Protein AF-A0A4V1QZW7-F1 (afdb_monomer_lite)

Foldseek 3Di:
DDDDAAEDEDDPPDDLVRQLVVLCVCVVVVGWYWYADQNDIDTSVDDDQQVSCCRRPVGGPVVVVVVVVVVVVVVVVVLVVLLVCLVVVLVVLLVLLVVQFDPVCSVVSSVCSSVCCNDPVNVPLSVLLSVLSNCVVVVHDLVVSLVSLVVVVDDPVSSVVSLVSNLRGHPCSVVSSVVND

Structure (mmCIF, N/CA/C/O backbone):
data_AF-A0A4V1QZW7-F1
#
_entry.id   AF-A0A4V1QZW7-F1
#
loop_
_atom_site.group_PDB
_atom_site.id
_atom_site.type_symbol
_atom_site.label_atom_id
_atom_site.label_alt_id
_atom_site.label_comp_id
_atom_site.label_asym_id
_atom_site.label_entity_id
_atom_site.label_seq_id
_atom_site.pdbx_PDB_ins_code
_atom_site.Cartn_x
_atom_site.Cartn_y
_atom_site.Cartn_z
_atom_site.occupancy
_atom_site.B_iso_or_equiv
_atom_site.auth_seq_id
_atom_site.auth_comp_id
_atom_site.auth_asym_id
_atom_site.auth_atom_id
_atom_site.pdbx_PDB_model_num
ATOM 1 N N . MET A 1 1 ? -29.721 -18.137 38.917 1.00 57.56 1 MET A N 1
ATOM 2 C CA . MET A 1 1 ? -30.344 -17.753 37.631 1.00 57.56 1 MET A CA 1
ATOM 3 C C . MET A 1 1 ? -29.232 -17.560 36.619 1.00 57.56 1 MET A C 1
ATOM 5 O O . MET A 1 1 ? -28.240 -16.932 36.970 1.00 57.56 1 MET A O 1
ATOM 9 N N . VAL A 1 2 ? -29.360 -18.130 35.422 1.00 76.00 2 VAL A N 1
ATOM 10 C CA . VAL A 1 2 ? -28.427 -17.874 34.314 1.00 76.00 2 VAL A CA 1
ATOM 11 C C . VAL A 1 2 ? -28.804 -16.518 33.721 1.00 76.00 2 VAL A C 1
ATOM 13 O O . VAL A 1 2 ? -29.977 -16.296 33.436 1.00 76.00 2 VAL A O 1
ATOM 16 N N . LYS A 1 3 ? -27.847 -15.591 33.611 1.00 81.44 3 LYS A N 1
ATOM 17 C CA . LYS A 1 3 ? -28.081 -14.317 32.921 1.00 81.44 3 LYS A CA 1
ATOM 18 C C . LYS A 1 3 ? -28.178 -14.600 31.425 1.00 81.44 3 LYS A C 1
ATOM 20 O O . LYS A 1 3 ? -27.246 -15.163 30.856 1.00 81.44 3 LYS A O 1
ATOM 25 N N . GLU A 1 4 ? -29.290 -14.225 30.813 1.00 90.56 4 GLU A N 1
ATOM 26 C CA . GLU A 1 4 ? -29.484 -14.327 29.371 1.00 90.56 4 GLU A CA 1
ATOM 27 C C . GLU A 1 4 ? -29.015 -13.027 28.718 1.00 90.56 4 GLU A C 1
ATOM 29 O O . GLU A 1 4 ? -29.443 -11.944 29.118 1.00 90.56 4 GLU A O 1
ATOM 34 N N . TYR A 1 5 ? -28.101 -13.132 27.752 1.00 95.44 5 TYR A N 1
ATOM 35 C CA . TYR A 1 5 ? -27.595 -11.981 27.016 1.00 95.44 5 TYR A CA 1
ATOM 36 C C . TYR A 1 5 ? -28.028 -12.050 25.555 1.00 95.44 5 TYR A C 1
ATOM 38 O O . TYR A 1 5 ? -27.861 -13.077 24.898 1.00 95.44 5 TYR A O 1
ATOM 46 N N . LYS A 1 6 ? -28.506 -10.922 25.032 1.00 96.38 6 LYS A N 1
ATOM 47 C CA . LYS A 1 6 ? -28.743 -10.732 23.605 1.00 96.38 6 LYS A CA 1
ATOM 48 C C . LYS A 1 6 ? -27.410 -10.542 22.880 1.00 96.38 6 LYS A C 1
ATOM 50 O O . LYS A 1 6 ? -26.697 -9.575 23.140 1.00 96.38 6 LYS A O 1
ATOM 55 N N . GLU A 1 7 ? -27.097 -11.429 21.948 1.00 97.38 7 GLU A N 1
ATOM 56 C CA . GLU A 1 7 ? -25.982 -11.223 21.026 1.00 97.38 7 GLU A CA 1
ATOM 57 C C . GLU A 1 7 ? -26.323 -10.115 20.020 1.00 97.38 7 GLU A C 1
ATOM 59 O O . GLU A 1 7 ? -27.429 -10.077 19.466 1.00 97.38 7 GLU A O 1
ATOM 64 N N . ILE A 1 8 ? -25.388 -9.191 19.811 1.00 96.56 8 ILE A N 1
ATOM 65 C CA . ILE A 1 8 ? -25.506 -8.098 18.846 1.00 96.56 8 ILE A CA 1
ATOM 66 C C . ILE A 1 8 ? -24.317 -8.110 17.892 1.00 96.56 8 ILE A C 1
ATOM 68 O O . ILE A 1 8 ? -23.200 -8.459 18.269 1.00 96.56 8 ILE A O 1
ATOM 72 N N . ASN A 1 9 ? -24.570 -7.687 16.658 1.00 96.19 9 ASN A N 1
ATOM 73 C CA . ASN A 1 9 ? -23.540 -7.521 15.644 1.00 96.19 9 ASN A CA 1
ATOM 74 C C . ASN A 1 9 ? -23.251 -6.037 15.468 1.00 96.19 9 ASN A C 1
ATOM 76 O O .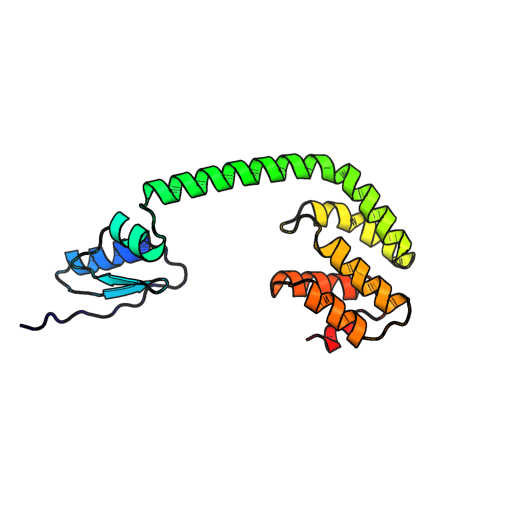 ASN A 1 9 ? -24.161 -5.270 15.151 1.00 96.19 9 ASN A O 1
ATOM 80 N N . PHE A 1 10 ? -21.988 -5.651 15.630 1.00 95.81 10 PHE A N 1
ATOM 81 C CA . PHE A 1 10 ? -21.552 -4.291 15.340 1.00 95.81 10 PHE A CA 1
ATOM 82 C C . PHE A 1 10 ? -21.513 -4.048 13.830 1.00 95.81 10 PHE A C 1
ATOM 84 O O . PHE A 1 10 ? -21.202 -4.942 13.038 1.00 95.81 10 PHE A O 1
ATOM 91 N N . VAL A 1 11 ? -21.833 -2.822 13.422 1.00 92.94 11 VAL A N 1
ATOM 92 C CA . VAL A 1 11 ? -21.842 -2.435 12.009 1.00 92.94 11 VAL A CA 1
ATOM 93 C C . VAL A 1 11 ? -20.413 -2.421 11.457 1.00 92.94 11 VAL A C 1
ATOM 95 O O . VAL A 1 11 ? -19.458 -2.032 12.130 1.00 92.94 11 VAL A O 1
ATOM 98 N N . ALA A 1 12 ? -20.251 -2.832 10.199 1.00 90.06 12 ALA A N 1
ATOM 99 C CA . ALA A 1 12 ? -18.964 -2.742 9.521 1.00 90.06 12 ALA A CA 1
ATOM 100 C C . ALA A 1 12 ? -18.473 -1.282 9.490 1.00 90.06 12 ALA A C 1
ATOM 102 O O . ALA A 1 12 ? -19.183 -0.389 9.031 1.00 90.06 12 ALA A O 1
ATOM 103 N N . GLY A 1 13 ? -17.249 -1.052 9.971 1.00 90.69 13 GLY A N 1
ATOM 104 C CA . GLY A 1 13 ? -16.667 0.288 10.095 1.00 90.69 13 GLY A CA 1
ATOM 105 C C . GLY A 1 13 ? -16.921 0.986 11.437 1.00 90.69 13 GLY A C 1
ATOM 106 O O . GLY A 1 13 ? -16.453 2.108 11.610 1.00 90.69 13 GLY A O 1
ATOM 107 N N . SER A 1 14 ? -17.614 0.346 12.388 1.00 95.50 14 SER A N 1
ATOM 108 C CA . SER A 1 14 ? -17.721 0.844 13.764 1.00 95.50 14 SER A CA 1
ATOM 109 C C . SER A 1 14 ? -16.352 0.967 14.436 1.00 95.50 14 SER A C 1
ATOM 111 O O . SER A 1 14 ? -15.451 0.160 14.207 1.00 95.50 14 SER A O 1
ATOM 113 N N . THR A 1 15 ? -16.215 1.967 15.303 1.00 96.81 15 THR A N 1
ATOM 114 C CA . THR A 1 15 ? -15.066 2.118 16.207 1.00 96.81 15 THR A CA 1
ATOM 115 C C . THR A 1 15 ? -15.292 1.374 17.528 1.00 96.81 15 THR A C 1
ATOM 117 O O . THR A 1 15 ? -16.409 0.944 17.827 1.00 96.81 15 THR A O 1
ATOM 120 N N . ILE A 1 16 ? -14.246 1.252 18.357 1.00 97.25 16 ILE A N 1
ATOM 121 C CA . ILE A 1 16 ? -14.381 0.710 19.721 1.00 97.25 16 ILE A CA 1
ATOM 122 C C . ILE A 1 16 ? -15.376 1.564 20.521 1.00 97.25 16 ILE A C 1
ATOM 124 O O . ILE A 1 16 ? -16.225 1.036 21.234 1.00 97.25 16 ILE A O 1
ATOM 128 N N . GLU A 1 17 ? -15.324 2.886 20.364 1.00 97.31 17 GLU A N 1
ATOM 129 C CA . GLU A 1 17 ? -16.252 3.839 20.964 1.00 97.31 17 GLU A CA 1
ATOM 130 C C . GLU A 1 17 ? -17.692 3.567 20.550 1.00 97.31 17 GLU A C 1
ATOM 132 O O . GLU A 1 17 ? -18.581 3.614 21.398 1.00 97.31 17 GLU A O 1
ATOM 137 N N . ASP A 1 18 ? -17.933 3.284 19.269 1.00 97.62 18 ASP A N 1
ATOM 138 C CA . ASP A 1 18 ? -19.272 2.972 18.773 1.00 97.62 18 ASP A CA 1
ATOM 139 C C . ASP A 1 18 ? -19.791 1.666 19.370 1.00 97.62 18 ASP A C 1
ATOM 141 O O . ASP A 1 18 ? -20.921 1.640 19.855 1.00 97.62 18 ASP A O 1
ATOM 145 N N . ALA A 1 19 ? -18.950 0.629 19.434 1.00 97.31 19 ALA A N 1
ATOM 146 C CA . ALA A 1 19 ? -19.297 -0.646 20.058 1.00 97.31 19 ALA A CA 1
ATOM 147 C C . ALA A 1 19 ? -19.633 -0.486 21.553 1.00 97.31 19 ALA A C 1
ATOM 149 O O . ALA A 1 19 ? -20.658 -0.980 22.032 1.00 97.31 19 ALA A O 1
ATOM 150 N N . VAL A 1 20 ? -18.811 0.267 22.294 1.00 97.75 20 VAL A N 1
ATOM 151 C CA . VAL A 1 20 ? -19.056 0.588 23.710 1.00 97.75 20 VAL A CA 1
ATOM 152 C C . VAL A 1 20 ? -20.354 1.383 23.865 1.00 97.75 20 VAL A C 1
ATOM 154 O O . VAL A 1 20 ? -21.172 1.066 24.728 1.00 97.75 20 VAL A O 1
ATOM 157 N N . ARG A 1 21 ? -20.572 2.400 23.026 1.00 97.94 21 ARG A N 1
ATOM 158 C CA . ARG A 1 21 ? -21.774 3.247 23.049 1.00 97.94 21 ARG A CA 1
ATOM 159 C C . ARG A 1 21 ? -23.037 2.429 22.802 1.00 97.94 21 ARG A C 1
ATOM 161 O O . ARG A 1 21 ? -24.008 2.598 23.535 1.00 97.94 21 ARG A O 1
ATOM 168 N N . GLU A 1 22 ? -23.019 1.536 21.818 1.00 97.50 22 GLU A N 1
ATOM 169 C CA . GLU A 1 22 ? -24.150 0.666 21.493 1.00 97.50 22 GLU A CA 1
ATOM 170 C C . GLU A 1 22 ? -24.478 -0.284 22.653 1.00 97.50 22 GLU A C 1
ATOM 172 O O . GLU A 1 22 ? -25.629 -0.374 23.085 1.00 97.50 22 GLU A O 1
ATOM 177 N N . LEU A 1 23 ? -23.466 -0.922 23.245 1.00 97.75 23 LEU A N 1
ATOM 178 C CA . LEU A 1 23 ? -23.656 -1.767 24.425 1.00 97.75 23 LEU A CA 1
ATOM 179 C C . LEU A 1 23 ? -24.216 -0.981 25.620 1.00 97.75 23 LEU A C 1
ATOM 181 O O . LEU A 1 23 ? -25.112 -1.466 26.315 1.00 97.75 23 LEU A O 1
ATOM 185 N N . LEU A 1 24 ? -23.752 0.252 25.843 1.00 97.62 24 LEU A N 1
ATOM 186 C CA . LEU A 1 24 ? -24.301 1.127 26.882 1.00 97.62 24 LEU A CA 1
ATOM 187 C C . LEU A 1 24 ? -25.758 1.525 26.602 1.00 97.62 24 LEU A C 1
ATOM 189 O O . LEU A 1 24 ? -26.538 1.655 27.546 1.00 97.62 24 LEU A O 1
ATOM 193 N N . MET A 1 25 ? -26.169 1.662 25.336 1.00 97.19 25 MET A N 1
ATOM 194 C CA . MET A 1 25 ? -27.580 1.879 24.990 1.00 97.19 25 MET A CA 1
ATOM 195 C C . MET A 1 25 ? -28.454 0.691 25.405 1.00 97.19 25 MET A C 1
ATOM 197 O O . MET A 1 25 ? -29.496 0.906 26.025 1.00 97.19 25 MET A O 1
ATOM 201 N N . TYR A 1 26 ? -28.017 -0.546 25.150 1.00 96.88 26 TYR A N 1
ATOM 202 C CA . TYR A 1 26 ? -28.727 -1.744 25.620 1.00 96.88 26 TYR A CA 1
ATOM 203 C C . TYR A 1 26 ? -28.809 -1.801 27.147 1.00 96.88 26 TYR A C 1
ATOM 205 O O . TYR A 1 26 ? -29.888 -2.033 27.698 1.00 96.88 26 TYR A O 1
ATOM 213 N N . LYS A 1 27 ? -27.701 -1.497 27.839 1.00 95.12 27 LYS A N 1
ATOM 214 C CA . LYS A 1 27 ? -27.676 -1.411 29.307 1.00 95.12 27 LYS A CA 1
ATOM 215 C C . LYS A 1 27 ? -28.722 -0.422 29.829 1.00 95.12 27 LYS A C 1
ATOM 217 O O . LYS A 1 27 ? -29.468 -0.750 30.748 1.00 95.12 27 LYS A O 1
ATOM 222 N N . ASN A 1 28 ? -28.814 0.761 29.218 1.00 96.19 28 ASN A N 1
ATOM 223 C CA . ASN A 1 28 ? -29.769 1.805 29.602 1.00 96.19 28 ASN A CA 1
ATOM 224 C C . ASN A 1 28 ? -31.232 1.420 29.329 1.00 96.19 28 ASN A C 1
ATOM 226 O O . ASN A 1 28 ? -32.131 1.931 29.989 1.00 96.19 28 ASN A O 1
ATOM 230 N N . GLN A 1 29 ? -31.475 0.503 28.390 1.00 96.06 29 GLN A N 1
ATOM 231 C CA . GLN A 1 29 ? -32.793 -0.084 28.125 1.00 96.06 29 GLN A CA 1
ATOM 232 C C . GLN A 1 29 ? -33.123 -1.262 29.060 1.00 96.06 29 GLN A C 1
ATOM 234 O O . GLN A 1 29 ? -34.177 -1.878 28.917 1.00 96.06 29 GLN A O 1
ATOM 239 N N . GLY A 1 30 ? -32.236 -1.600 30.002 1.00 95.06 30 GLY A N 1
ATOM 240 C CA . GLY A 1 30 ? -32.395 -2.759 30.883 1.00 95.06 30 GLY A CA 1
ATOM 241 C C . GLY A 1 30 ? -32.134 -4.100 30.191 1.00 95.06 30 GLY A C 1
ATOM 242 O O . GLY A 1 30 ? -32.517 -5.141 30.719 1.00 95.06 30 GLY A O 1
ATOM 243 N N . VAL A 1 31 ? -31.490 -4.094 29.020 1.00 96.00 31 VAL A N 1
ATOM 244 C CA . VAL A 1 31 ? -31.177 -5.296 28.243 1.00 96.00 31 VAL A CA 1
ATOM 245 C C . VAL A 1 31 ? -29.717 -5.691 28.462 1.00 96.00 31 VAL A C 1
ATOM 247 O O . VAL A 1 31 ? -28.785 -4.920 28.212 1.00 96.00 31 VAL A O 1
ATOM 250 N N . LEU A 1 32 ? -29.505 -6.932 28.901 1.00 97.00 32 LEU A N 1
ATOM 251 C CA . LEU A 1 32 ? -28.185 -7.554 28.911 1.00 97.00 32 LEU A CA 1
ATOM 252 C C . LEU A 1 32 ? -27.833 -7.965 27.478 1.00 97.00 32 LEU A C 1
ATOM 254 O O . LEU A 1 32 ? -28.554 -8.742 26.857 1.00 97.00 32 LEU A O 1
ATOM 258 N N . ALA A 1 33 ? -26.741 -7.427 26.943 1.00 97.62 33 ALA A N 1
ATOM 259 C CA . ALA A 1 33 ? -26.286 -7.680 25.583 1.00 97.62 33 ALA A CA 1
ATOM 260 C C . ALA A 1 33 ? -24.773 -7.920 25.547 1.00 97.62 33 ALA A C 1
ATOM 262 O O . ALA A 1 33 ? -24.050 -7.462 26.435 1.00 97.62 33 ALA A O 1
ATOM 263 N N . PHE A 1 34 ? -24.293 -8.630 24.532 1.00 97.69 34 PHE A N 1
ATOM 264 C CA . PHE A 1 34 ? -22.865 -8.759 24.244 1.00 97.69 34 PHE A CA 1
ATOM 265 C C . PHE A 1 34 ? -22.619 -8.728 22.738 1.00 97.69 34 PHE A C 1
ATOM 267 O O . PHE A 1 34 ? -23.503 -9.082 21.961 1.00 97.69 34 PHE A O 1
ATOM 274 N N . GLY A 1 35 ? -21.413 -8.340 22.336 1.00 96.75 35 GLY A N 1
ATOM 275 C CA . GLY A 1 35 ? -20.966 -8.407 20.947 1.00 96.75 35 GLY A CA 1
ATOM 276 C C . GLY A 1 35 ? -19.469 -8.681 20.868 1.00 96.75 35 GLY A C 1
ATOM 277 O O . GLY A 1 35 ? -18.724 -8.376 21.804 1.00 96.75 35 GLY A O 1
ATOM 278 N N . GLU A 1 36 ? -19.028 -9.268 19.760 1.00 96.81 36 GLU A N 1
ATOM 279 C CA . GLU A 1 36 ? -17.610 -9.500 19.483 1.00 96.81 36 GLU A CA 1
ATOM 280 C C . GLU A 1 36 ? -17.048 -8.384 18.597 1.00 96.81 36 GLU A C 1
ATOM 282 O O . GLU A 1 36 ? -17.616 -8.058 17.555 1.00 96.81 36 GLU A O 1
ATOM 287 N N . PHE A 1 37 ? -15.935 -7.784 19.012 1.00 96.38 37 PHE A N 1
ATOM 288 C CA . PHE A 1 37 ? -15.275 -6.700 18.294 1.00 96.38 37 PHE A CA 1
ATOM 289 C C . PHE A 1 37 ? -13.768 -6.950 18.249 1.00 96.38 37 PHE A C 1
ATOM 291 O O . PHE A 1 37 ? -13.114 -7.011 19.289 1.00 96.38 37 PHE A O 1
ATOM 298 N N . ASN A 1 38 ? -13.208 -7.095 17.043 1.00 93.19 38 ASN A N 1
ATOM 299 C CA . ASN A 1 38 ? -11.782 -7.373 16.816 1.00 93.19 38 ASN A CA 1
ATOM 300 C C . ASN A 1 38 ? -11.227 -8.530 17.679 1.00 93.19 38 ASN A C 1
ATOM 302 O O . ASN A 1 38 ? -10.100 -8.462 18.163 1.00 93.19 38 ASN A O 1
ATOM 306 N N . GLY A 1 39 ? -12.023 -9.587 17.876 1.00 92.38 39 GLY A N 1
ATOM 307 C CA . GLY A 1 39 ? -11.650 -10.776 18.653 1.00 92.38 39 GLY A CA 1
ATOM 308 C C . GLY A 1 39 ? -11.850 -10.665 20.171 1.00 92.38 39 GLY A C 1
ATOM 309 O O . GLY A 1 39 ? -11.607 -11.641 20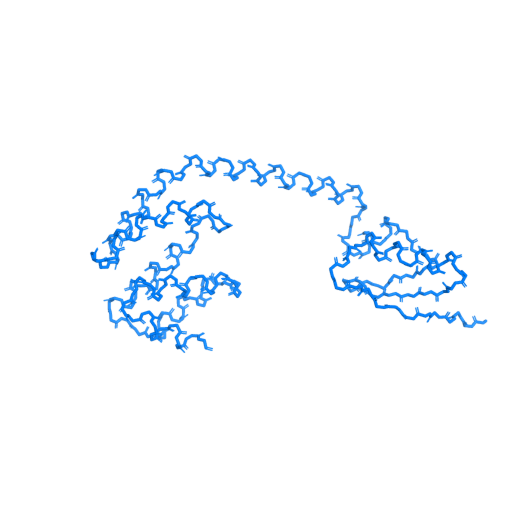.877 1.00 92.38 39 GLY A O 1
ATOM 310 N N . ALA A 1 40 ? -12.311 -9.519 20.684 1.00 96.19 40 ALA A N 1
ATOM 311 C CA . ALA A 1 40 ? -12.697 -9.350 22.085 1.00 96.19 40 ALA A CA 1
ATOM 312 C C . ALA A 1 40 ? -14.219 -9.426 22.249 1.00 96.19 40 ALA A C 1
ATOM 314 O O . ALA A 1 40 ? -14.966 -8.893 21.425 1.00 96.19 40 ALA A O 1
ATOM 315 N N . LYS A 1 41 ? -14.692 -10.041 23.338 1.00 96.94 41 LYS A N 1
ATOM 316 C CA . LYS A 1 41 ? -16.126 -10.148 23.638 1.00 96.94 41 LYS A CA 1
ATOM 317 C C . LYS A 1 41 ? -16.517 -9.125 24.698 1.00 96.94 41 LYS A C 1
ATOM 319 O O . LYS A 1 41 ? -16.187 -9.273 25.869 1.00 96.94 41 LYS A O 1
ATOM 324 N N . LEU A 1 42 ? -17.275 -8.114 24.287 1.00 97.56 42 LEU A N 1
ATOM 325 C CA . LEU A 1 42 ? -17.682 -6.999 25.137 1.00 97.56 42 LEU A CA 1
ATOM 326 C C . LEU A 1 42 ? -19.120 -7.191 25.636 1.00 97.56 42 LEU A C 1
ATOM 328 O O . LEU A 1 42 ? -20.002 -7.568 24.866 1.00 97.56 42 LEU A O 1
ATOM 332 N N . PHE A 1 43 ? -19.377 -6.885 26.910 1.00 97.62 43 PHE A N 1
ATOM 333 C CA . PHE A 1 43 ? -20.680 -7.084 27.560 1.00 97.62 43 PHE A CA 1
ATOM 334 C C . PHE A 1 43 ? -21.276 -5.763 28.050 1.00 97.62 43 PHE A C 1
ATOM 336 O O . PHE A 1 43 ? -20.605 -5.002 28.743 1.00 97.62 43 PHE A O 1
ATOM 343 N N . SER A 1 44 ? -22.562 -5.516 27.787 1.00 97.19 44 SER A N 1
ATOM 344 C CA . SER A 1 44 ? -23.250 -4.277 28.186 1.00 97.19 44 SER A CA 1
ATOM 345 C C . SER A 1 44 ? -23.210 -4.019 29.690 1.00 97.19 44 SER A C 1
ATOM 347 O O . SER A 1 44 ? -23.147 -2.872 30.122 1.00 97.19 44 SER A O 1
ATOM 349 N N . GLU A 1 45 ? -23.194 -5.073 30.506 1.00 95.50 45 GLU A N 1
ATOM 350 C CA . GLU A 1 45 ? -23.141 -4.965 31.963 1.00 95.50 45 GLU A CA 1
ATOM 351 C C . GLU A 1 45 ? -21.835 -4.325 32.459 1.00 95.50 45 GLU A C 1
ATOM 353 O O . GLU A 1 45 ? -21.875 -3.417 33.298 1.00 95.50 45 GLU A O 1
ATOM 358 N N . THR A 1 46 ? -20.694 -4.772 31.932 1.00 95.69 46 THR A N 1
ATOM 359 C CA . THR A 1 46 ? -19.355 -4.477 32.466 1.00 95.69 46 THR A CA 1
ATOM 360 C C . THR A 1 46 ? -18.533 -3.540 31.591 1.00 95.69 46 THR A C 1
ATOM 362 O O . THR A 1 46 ? -17.492 -3.059 32.040 1.00 95.69 46 THR A O 1
ATOM 365 N N . VAL A 1 47 ? -18.976 -3.268 30.360 1.00 96.69 47 VAL A N 1
ATOM 366 C CA . VAL A 1 47 ? -18.194 -2.484 29.407 1.00 96.69 47 VAL A CA 1
ATOM 367 C C . VAL A 1 47 ? -17.907 -1.083 29.945 1.00 96.69 47 VAL A C 1
ATOM 369 O O . VAL A 1 47 ? -18.777 -0.364 30.442 1.00 96.69 47 VAL A O 1
ATOM 372 N N . THR A 1 48 ? -16.648 -0.692 29.810 1.00 97.06 48 THR A N 1
ATOM 373 C CA . THR A 1 48 ? -16.171 0.678 29.973 1.00 97.06 48 THR A CA 1
ATOM 374 C C . THR A 1 48 ? -15.297 1.003 28.774 1.00 97.06 48 THR A C 1
ATOM 376 O O . THR A 1 48 ? -14.758 0.092 28.141 1.00 97.06 48 THR A O 1
ATOM 379 N N . LEU A 1 49 ? -15.142 2.289 28.461 1.00 97.25 49 LEU A N 1
ATOM 380 C CA . LEU A 1 49 ? -14.334 2.695 27.317 1.00 97.25 49 LEU A CA 1
ATOM 381 C C . LEU A 1 49 ? -12.878 2.229 27.466 1.00 97.25 49 LEU A C 1
ATOM 383 O O . LEU A 1 49 ? -12.366 1.536 26.594 1.00 97.25 49 LEU A O 1
ATOM 387 N N . ASP A 1 50 ? -12.246 2.523 28.603 1.00 96.75 50 ASP A N 1
ATOM 388 C CA . ASP A 1 50 ? -10.869 2.088 28.864 1.00 96.75 50 ASP A CA 1
ATOM 389 C C . ASP A 1 50 ? -10.731 0.570 28.982 1.00 96.75 50 ASP A C 1
ATOM 391 O O . ASP A 1 50 ? -9.712 0.023 28.568 1.00 96.75 50 ASP A O 1
ATOM 395 N N . GLY A 1 51 ? -11.735 -0.123 29.528 1.00 96.81 51 GLY A N 1
ATOM 396 C CA . GLY A 1 51 ? -11.744 -1.584 29.583 1.00 96.81 51 GLY A CA 1
ATOM 397 C C . GLY A 1 51 ? -11.714 -2.202 28.187 1.00 96.81 51 GLY A C 1
ATOM 398 O O . GLY A 1 51 ? -10.849 -3.027 27.909 1.00 96.81 51 GLY A O 1
ATOM 399 N N . ALA A 1 52 ? -12.589 -1.737 27.290 1.00 97.44 52 ALA A N 1
ATOM 400 C CA . ALA A 1 52 ? -12.639 -2.214 25.909 1.00 97.44 52 ALA A CA 1
ATOM 401 C C . ALA A 1 52 ? -11.338 -1.910 25.150 1.00 97.44 52 ALA A C 1
ATOM 403 O O . ALA A 1 52 ? -10.791 -2.778 24.474 1.00 97.44 52 ALA A O 1
ATOM 404 N N . TYR A 1 53 ? -10.800 -0.698 25.308 1.00 97.88 53 TYR A N 1
ATOM 405 C CA . TYR A 1 53 ? -9.520 -0.313 24.712 1.00 97.88 53 TYR A CA 1
ATOM 406 C C . TYR A 1 53 ? -8.359 -1.194 25.202 1.00 97.88 53 TYR A C 1
ATOM 408 O O . TYR A 1 53 ? -7.550 -1.657 24.392 1.00 97.88 53 TY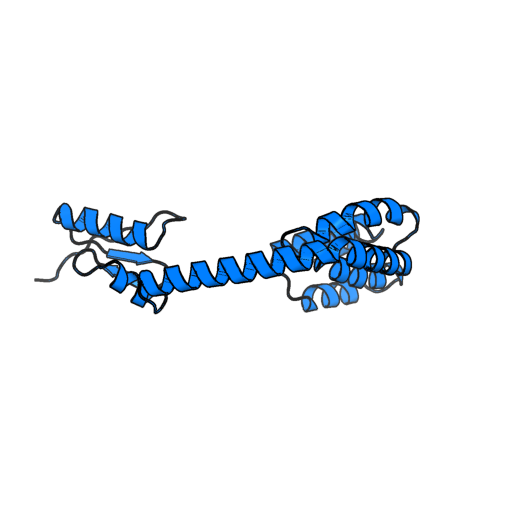R A O 1
ATOM 416 N N . LYS A 1 54 ? -8.300 -1.502 26.504 1.00 96.81 54 LYS A N 1
ATOM 417 C CA . LYS A 1 54 ? -7.271 -2.393 27.061 1.00 96.81 54 LYS A CA 1
ATOM 418 C C . LYS A 1 54 ? -7.416 -3.823 26.564 1.00 96.81 54 LYS A C 1
ATOM 420 O O . LYS A 1 54 ? -6.407 -4.453 26.279 1.00 96.81 54 LYS A O 1
ATOM 425 N N . GLU A 1 55 ? -8.639 -4.323 26.455 1.00 96.31 55 GLU A N 1
ATOM 426 C CA . GLU A 1 55 ? -8.892 -5.692 26.006 1.00 96.31 55 GLU A CA 1
ATOM 427 C C . GLU A 1 55 ? -8.554 -5.887 24.521 1.00 96.31 55 GLU A C 1
ATOM 429 O O . GLU A 1 55 ? -7.953 -6.893 24.158 1.00 96.31 55 GLU A O 1
ATOM 434 N N . ILE A 1 56 ? -8.875 -4.903 23.673 1.00 96.62 56 ILE A N 1
ATOM 435 C CA . ILE A 1 56 ? -8.695 -5.002 22.216 1.00 96.62 56 ILE A CA 1
ATOM 436 C C . ILE A 1 56 ? -7.287 -4.577 21.775 1.00 96.62 56 ILE A C 1
ATOM 438 O O . ILE A 1 56 ? -6.695 -5.194 20.892 1.00 96.62 56 ILE A O 1
ATOM 442 N N . ILE A 1 57 ? -6.754 -3.496 22.351 1.00 94.75 57 ILE A N 1
ATOM 443 C CA . ILE A 1 57 ? -5.522 -2.833 21.883 1.00 94.75 57 ILE A CA 1
ATOM 444 C C . ILE A 1 57 ? -4.382 -2.929 22.912 1.00 94.75 57 ILE A C 1
ATOM 446 O O . ILE A 1 57 ? -3.225 -2.667 22.580 1.00 94.75 57 ILE A O 1
ATOM 450 N N . GLY A 1 58 ? -4.673 -3.290 24.166 1.00 96.00 58 GLY A N 1
ATOM 451 C CA . GLY A 1 58 ? -3.676 -3.344 25.244 1.00 96.00 58 GLY A CA 1
ATOM 452 C C . GLY A 1 58 ? -3.328 -1.984 25.860 1.00 96.00 58 GLY A C 1
ATOM 453 O O . GLY A 1 58 ? -2.359 -1.889 26.609 1.00 96.00 58 GLY A O 1
ATOM 454 N N . LYS A 1 59 ? -4.088 -0.927 25.550 1.00 96.06 59 LYS A N 1
ATOM 455 C CA . LYS A 1 59 ? -3.874 0.454 26.025 1.00 96.06 59 LYS A CA 1
ATOM 456 C C . LYS A 1 59 ? -5.182 1.055 26.526 1.00 96.06 59 LYS A C 1
ATOM 458 O O . LYS A 1 59 ? -6.238 0.638 26.081 1.00 96.06 59 LYS A O 1
ATOM 463 N N . THR A 1 60 ? -5.133 2.042 27.413 1.00 96.62 60 THR A N 1
ATOM 464 C CA . THR A 1 60 ? -6.276 2.937 27.688 1.00 96.62 60 THR A CA 1
ATOM 465 C C . THR A 1 60 ? -6.613 3.776 26.452 1.00 96.62 60 THR A C 1
ATOM 467 O O . THR A 1 60 ? -5.803 3.885 25.523 1.00 96.62 60 THR A O 1
ATOM 470 N N . LYS A 1 61 ? -7.781 4.429 26.452 1.00 95.38 61 LYS A N 1
ATOM 471 C CA . LYS A 1 61 ? -8.149 5.360 25.380 1.00 95.38 61 LYS A CA 1
ATOM 472 C C . LYS A 1 61 ? -7.129 6.495 25.252 1.00 95.38 61 LYS A C 1
ATOM 474 O O . LYS A 1 61 ? -6.640 6.765 24.159 1.00 95.38 61 LYS A O 1
ATOM 479 N N . THR A 1 62 ? -6.758 7.103 26.376 1.00 96.88 62 THR A N 1
ATOM 480 C CA . THR A 1 62 ? -5.797 8.215 26.414 1.00 96.88 62 THR A CA 1
ATOM 481 C C . THR A 1 62 ? -4.429 7.808 25.864 1.00 96.88 62 THR A C 1
ATOM 483 O O . THR A 1 62 ? -3.881 8.500 25.010 1.00 96.88 62 THR A O 1
ATOM 486 N N . GLU A 1 63 ? -3.892 6.656 26.277 1.00 97.00 63 GLU A N 1
ATOM 487 C CA . GLU A 1 63 ? -2.606 6.147 25.768 1.00 97.00 63 GLU A CA 1
ATOM 488 C C . GLU A 1 63 ? -2.660 5.827 24.268 1.00 97.00 63 GLU A C 1
ATOM 490 O O . GLU A 1 63 ? -1.685 6.039 23.537 1.00 97.00 63 GLU A O 1
ATOM 495 N N . PHE A 1 64 ? -3.791 5.297 23.791 1.00 96.31 64 PHE A N 1
ATOM 496 C CA . PHE A 1 64 ? -3.997 5.064 22.368 1.00 96.31 64 PHE A CA 1
ATOM 497 C C . PHE A 1 64 ? -3.976 6.383 21.590 1.00 96.31 64 PHE A C 1
ATOM 499 O O . PHE A 1 64 ? -3.194 6.503 20.645 1.00 96.31 64 PHE A O 1
ATOM 506 N N . ASP A 1 65 ? -4.745 7.379 22.026 1.00 96.69 65 ASP A N 1
ATOM 507 C CA . ASP A 1 65 ? -4.846 8.684 21.365 1.00 96.69 65 ASP A CA 1
ATOM 508 C C . ASP A 1 65 ? -3.515 9.431 21.331 1.00 96.69 65 ASP A C 1
ATOM 510 O O . ASP A 1 65 ? -3.123 9.962 20.290 1.00 96.69 65 ASP A O 1
ATOM 514 N N . GLU A 1 66 ? -2.769 9.421 22.436 1.00 97.50 66 GLU A N 1
ATOM 515 C CA . GLU A 1 66 ? -1.427 10.001 22.480 1.00 97.50 66 GLU A CA 1
ATOM 516 C C . GLU A 1 66 ? -0.478 9.298 21.506 1.00 97.50 66 GLU A C 1
ATOM 518 O O . GLU A 1 66 ? 0.287 9.963 20.798 1.00 97.50 66 GLU A O 1
ATOM 523 N N . SER A 1 67 ? -0.553 7.964 21.415 1.00 96.19 67 SER A N 1
ATOM 524 C CA . SER A 1 67 ? 0.269 7.203 20.473 1.00 96.19 67 SER A CA 1
ATOM 525 C C . SER A 1 67 ? -0.101 7.473 19.012 1.00 96.19 67 SER A C 1
ATOM 527 O O . SER A 1 67 ? 0.797 7.588 18.178 1.00 96.19 67 SER A O 1
ATOM 529 N N . GLN A 1 68 ? -1.392 7.642 18.706 1.00 96.12 68 GLN A N 1
ATOM 530 C CA . GLN A 1 68 ? -1.869 8.014 17.372 1.00 96.12 68 GLN A CA 1
ATOM 531 C C . GLN A 1 68 ? -1.428 9.428 16.992 1.00 96.12 68 GLN A C 1
ATOM 533 O O . GLN A 1 68 ? -0.940 9.638 15.881 1.00 96.12 68 GLN A O 1
ATOM 538 N N . ARG A 1 69 ? -1.536 10.388 17.920 1.00 97.75 69 ARG A N 1
ATOM 539 C CA . ARG A 1 69 ? -1.074 11.764 17.704 1.00 97.75 69 ARG A CA 1
ATOM 540 C C . ARG A 1 69 ? 0.419 11.796 17.391 1.00 97.75 69 ARG A C 1
ATOM 542 O O . ARG A 1 69 ? 0.801 12.356 16.370 1.00 97.75 69 ARG A O 1
ATOM 549 N N . LYS A 1 70 ? 1.241 11.146 18.221 1.00 97.19 70 LYS A N 1
ATOM 550 C CA . LYS A 1 70 ? 2.694 11.102 18.012 1.00 97.19 70 LYS A CA 1
ATOM 551 C C . LYS A 1 70 ? 3.055 10.439 16.683 1.00 97.19 70 LYS A C 1
ATOM 553 O O . LYS A 1 70 ? 3.859 10.973 15.931 1.00 97.19 70 LYS A O 1
ATOM 558 N N . TRP A 1 71 ? 2.432 9.300 16.374 1.00 97.00 71 TRP A N 1
ATOM 559 C CA . TRP A 1 71 ? 2.656 8.614 15.102 1.00 97.00 71 TRP A CA 1
ATOM 560 C C . TRP A 1 71 ? 2.313 9.505 13.902 1.00 97.00 71 TRP A C 1
ATOM 562 O O . TRP A 1 71 ? 3.079 9.556 12.941 1.00 97.00 71 TRP A O 1
ATOM 572 N N . LYS A 1 72 ? 1.197 10.240 13.975 1.00 97.25 72 LYS A N 1
ATOM 573 C CA . LYS A 1 72 ? 0.775 11.172 12.927 1.00 97.25 72 LYS A CA 1
ATOM 574 C C . LYS A 1 72 ? 1.760 12.329 12.763 1.00 97.25 72 LYS A C 1
ATOM 576 O O . LYS A 1 72 ? 2.134 12.632 11.637 1.00 97.25 72 LYS A O 1
ATOM 581 N N . GLU A 1 73 ? 2.198 12.945 13.858 1.00 97.44 73 GLU A N 1
ATOM 582 C CA . GLU A 1 73 ? 3.192 14.027 13.836 1.00 97.44 73 GLU A CA 1
ATOM 583 C C . GLU A 1 73 ? 4.524 13.555 13.229 1.00 97.44 73 GLU A C 1
ATOM 585 O O . GLU A 1 73 ? 5.051 14.198 12.319 1.00 97.44 73 GLU A O 1
ATOM 590 N N . ASP A 1 74 ? 5.021 12.391 13.661 1.00 97.38 74 ASP A N 1
ATOM 591 C CA . ASP A 1 74 ? 6.247 11.783 13.133 1.00 97.38 74 ASP A CA 1
ATOM 592 C C . ASP A 1 74 ? 6.114 11.454 11.635 1.00 97.38 74 ASP A C 1
ATOM 594 O O . ASP A 1 74 ? 7.046 11.678 10.856 1.00 97.38 74 ASP A O 1
ATOM 598 N N . TYR A 1 75 ? 4.962 10.920 11.214 1.00 95.56 75 TYR A N 1
ATOM 599 C CA . TYR A 1 75 ? 4.677 10.615 9.812 1.00 95.56 75 TYR A CA 1
ATOM 600 C C . TYR A 1 75 ? 4.618 11.886 8.960 1.00 95.56 75 TYR A C 1
ATOM 602 O O . TYR A 1 75 ? 5.272 11.957 7.923 1.00 95.56 75 TYR A O 1
ATOM 610 N N . GLU A 1 76 ? 3.879 12.907 9.400 1.00 96.00 76 GLU A N 1
ATOM 611 C CA . GLU A 1 76 ? 3.758 14.180 8.685 1.00 96.00 76 GLU A CA 1
ATOM 612 C C . GLU A 1 76 ? 5.105 14.890 8.544 1.00 96.00 76 GLU A C 1
ATOM 614 O O . GLU A 1 76 ? 5.368 15.505 7.510 1.00 96.00 76 GLU A O 1
ATOM 619 N N . GLN A 1 77 ? 5.966 14.807 9.561 1.00 97.06 77 GLN A N 1
ATOM 620 C CA . GLN A 1 77 ? 7.311 15.367 9.487 1.00 97.06 77 GLN A CA 1
ATOM 621 C C . GLN A 1 77 ? 8.160 14.636 8.441 1.00 97.06 77 GLN A C 1
ATOM 623 O O . GLN A 1 77 ? 8.738 15.287 7.569 1.00 97.06 77 GLN A O 1
ATOM 628 N N . LYS A 1 78 ? 8.180 13.297 8.472 1.00 95.62 78 LYS A N 1
ATOM 629 C CA . LYS A 1 78 ? 8.909 12.480 7.488 1.00 95.62 78 LYS A CA 1
ATOM 630 C C . LYS A 1 78 ? 8.390 12.686 6.067 1.00 95.62 78 LYS A C 1
ATOM 632 O O . LYS A 1 78 ? 9.188 12.813 5.146 1.00 95.62 78 LYS A O 1
ATOM 637 N N . ASP A 1 79 ? 7.074 12.768 5.886 1.00 95.75 79 ASP A N 1
ATOM 638 C CA . ASP A 1 79 ? 6.450 13.017 4.581 1.00 95.75 79 ASP A CA 1
ATOM 639 C C . ASP A 1 79 ? 6.815 14.408 4.038 1.00 95.75 79 ASP A C 1
ATOM 641 O O . ASP A 1 79 ? 7.164 14.551 2.866 1.00 95.75 79 ASP A O 1
ATOM 645 N N . LYS A 1 80 ? 6.816 15.442 4.893 1.00 96.00 80 LYS A N 1
ATOM 646 C CA . LYS A 1 80 ? 7.272 16.792 4.515 1.00 96.00 80 LYS A CA 1
ATOM 647 C C . LYS A 1 80 ? 8.749 16.823 4.142 1.00 96.00 80 LYS A C 1
ATOM 649 O O . LYS A 1 80 ? 9.113 17.551 3.222 1.00 96.00 80 LYS A O 1
ATOM 654 N N . GLU A 1 81 ? 9.595 16.102 4.870 1.00 96.19 81 GLU A N 1
ATOM 655 C CA . GLU A 1 81 ? 11.024 15.992 4.567 1.00 96.19 81 GLU A CA 1
ATOM 656 C C . GLU A 1 81 ? 11.241 15.272 3.238 1.00 96.19 81 GLU A C 1
ATOM 658 O O . GLU A 1 81 ? 11.842 15.851 2.338 1.00 96.19 81 GLU A O 1
ATOM 663 N N . PHE A 1 82 ? 10.633 14.100 3.055 1.00 97.06 82 PHE A N 1
ATOM 664 C CA . PHE A 1 82 ? 10.709 13.338 1.810 1.00 97.06 82 PHE A CA 1
ATOM 665 C C . PHE A 1 82 ? 10.231 14.147 0.596 1.00 97.06 82 PHE A C 1
ATOM 667 O O . PHE A 1 82 ? 10.865 14.145 -0.460 1.00 97.06 82 PHE A O 1
ATOM 674 N N . LYS A 1 83 ? 9.146 14.920 0.744 1.00 96.12 83 LYS A N 1
ATOM 675 C CA . LYS A 1 83 ? 8.623 15.783 -0.326 1.00 96.12 83 LYS A CA 1
ATOM 676 C C . LYS A 1 83 ? 9.611 16.847 -0.803 1.00 96.12 83 LYS A C 1
ATOM 678 O O . LYS A 1 83 ? 9.532 17.250 -1.963 1.00 96.12 83 LYS A O 1
ATOM 683 N N . LYS A 1 84 ? 10.547 17.286 0.046 1.00 97.75 84 LYS A N 1
ATOM 684 C CA . LYS A 1 84 ? 11.620 18.211 -0.361 1.00 97.75 84 LYS A CA 1
ATOM 685 C C . LYS A 1 84 ? 12.646 17.535 -1.268 1.00 97.75 84 LYS A C 1
ATOM 687 O O . LYS A 1 84 ? 13.218 18.212 -2.117 1.00 97.75 84 LYS A O 1
ATOM 692 N N . ASP A 1 85 ? 12.823 16.223 -1.132 1.00 97.44 85 ASP A N 1
ATOM 693 C CA . ASP A 1 85 ? 13.792 15.442 -1.904 1.00 97.44 85 ASP A CA 1
ATOM 694 C C . ASP A 1 85 ? 13.236 14.974 -3.257 1.00 97.44 85 ASP A C 1
ATOM 696 O O . ASP A 1 85 ? 14.009 14.609 -4.147 1.00 97.44 85 ASP A O 1
ATOM 700 N N . ILE A 1 86 ? 11.910 15.039 -3.460 1.00 98.25 86 ILE A N 1
ATOM 701 C CA . ILE A 1 86 ? 11.239 14.610 -4.699 1.00 98.25 86 ILE A CA 1
ATOM 702 C C . ILE A 1 86 ? 11.892 15.176 -5.965 1.00 98.25 86 ILE A C 1
ATOM 704 O O . ILE A 1 86 ? 12.077 14.389 -6.894 1.00 98.25 86 ILE A O 1
ATOM 708 N N . PRO A 1 87 ? 12.268 16.467 -6.073 1.00 98.25 87 PRO A N 1
ATOM 709 C CA . PRO A 1 87 ? 12.923 16.972 -7.278 1.00 98.25 87 PRO A CA 1
ATOM 710 C C . PRO A 1 87 ? 14.233 16.239 -7.599 1.00 98.25 87 PRO A C 1
ATOM 712 O O . PRO A 1 87 ? 14.434 15.826 -8.739 1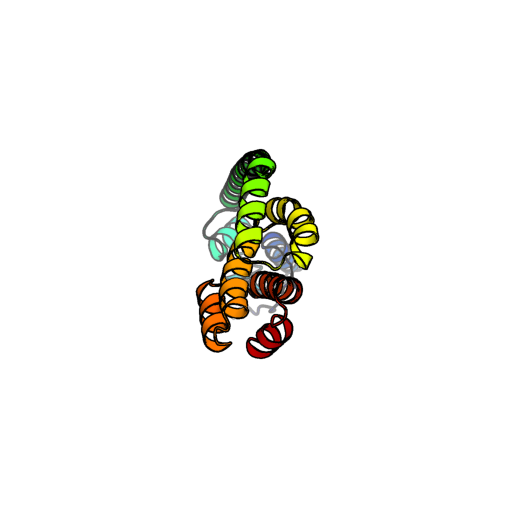.00 98.25 87 PRO A O 1
ATOM 715 N N . SER A 1 88 ? 15.087 16.008 -6.595 1.00 98.25 88 SER A N 1
ATOM 716 C CA . SER A 1 88 ? 16.360 15.294 -6.774 1.00 98.25 88 SER A CA 1
ATOM 717 C C . SER A 1 88 ? 16.128 13.817 -7.096 1.00 98.25 88 SER A C 1
ATOM 719 O O . SER A 1 88 ? 16.662 13.292 -8.074 1.00 98.25 88 SER A O 1
ATOM 721 N N . LEU A 1 89 ? 15.262 13.156 -6.323 1.00 98.25 89 LEU A N 1
ATOM 722 C CA . LEU A 1 89 ? 14.891 11.756 -6.539 1.00 98.25 89 LEU A CA 1
ATOM 723 C C . LEU A 1 89 ? 14.241 11.542 -7.906 1.00 98.25 89 LEU A C 1
ATOM 725 O O . LEU A 1 89 ? 14.446 10.503 -8.533 1.00 98.25 89 LEU A O 1
ATOM 729 N N . SER A 1 90 ? 13.485 12.527 -8.392 1.00 98.62 90 SER A N 1
ATOM 730 C CA . SER A 1 90 ? 12.870 12.465 -9.712 1.00 98.62 90 SER A CA 1
ATOM 731 C C . SER A 1 90 ? 13.932 12.350 -10.792 1.00 98.62 90 SER A C 1
ATOM 733 O O . SER A 1 90 ? 13.829 11.467 -11.635 1.00 98.62 90 SER A O 1
ATOM 735 N N . GLU A 1 91 ? 14.982 13.169 -10.755 1.00 98.62 91 GLU A N 1
ATOM 736 C CA . GLU A 1 91 ? 16.060 13.087 -11.747 1.00 98.62 91 GLU A CA 1
ATOM 737 C C . GLU A 1 91 ? 16.798 11.741 -11.703 1.00 98.62 91 GLU A C 1
ATOM 739 O O . GLU A 1 91 ? 17.100 11.156 -12.751 1.00 98.62 91 GLU A O 1
ATOM 744 N N . GLU A 1 92 ? 17.006 11.180 -10.509 1.00 98.38 92 GLU A N 1
ATOM 745 C CA . GLU A 1 92 ? 17.589 9.845 -10.358 1.00 98.38 92 GLU A CA 1
ATOM 746 C C . GLU A 1 92 ? 16.704 8.741 -10.947 1.00 98.38 92 GLU A C 1
ATOM 748 O O . GLU A 1 92 ? 17.184 7.895 -11.707 1.00 98.38 92 GLU A O 1
ATOM 753 N N . TRP A 1 93 ? 15.411 8.734 -10.616 1.00 98.56 93 TRP A N 1
ATOM 754 C CA . TRP A 1 93 ? 14.461 7.726 -11.095 1.00 98.56 93 TRP A CA 1
A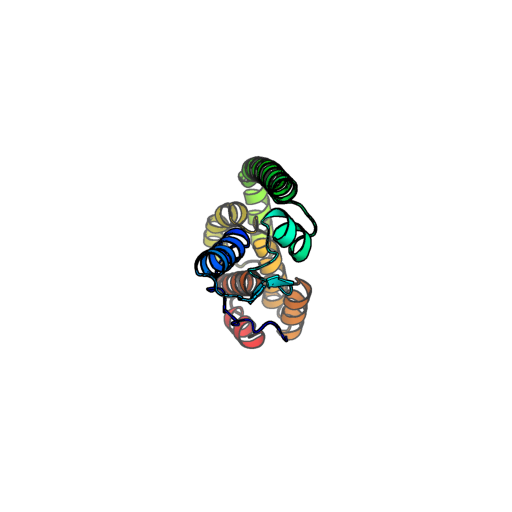TOM 755 C C . TRP A 1 93 ? 14.198 7.827 -12.583 1.00 98.56 93 TRP A C 1
ATOM 757 O O . TRP A 1 93 ? 14.107 6.805 -13.269 1.00 98.56 93 TRP A O 1
ATOM 767 N N . LYS A 1 94 ? 14.146 9.052 -13.100 1.00 98.62 94 LYS A N 1
ATOM 768 C CA . LYS A 1 94 ? 14.153 9.312 -14.529 1.00 98.62 94 LYS A CA 1
ATOM 769 C C . LYS A 1 94 ? 15.375 8.637 -15.146 1.00 98.62 94 LYS A C 1
ATOM 771 O O . LYS A 1 94 ? 15.202 7.719 -15.939 1.00 98.62 94 LYS A O 1
ATOM 776 N N . LYS A 1 95 ? 16.605 8.958 -14.714 1.00 98.50 95 LYS A N 1
ATOM 777 C CA . LYS A 1 95 ? 17.848 8.335 -15.227 1.00 98.50 95 LYS A CA 1
ATOM 778 C C . LYS A 1 95 ? 17.840 6.803 -15.146 1.00 98.50 95 LYS A C 1
ATOM 780 O O . LYS A 1 95 ? 18.217 6.159 -16.123 1.00 98.50 95 LYS A O 1
ATOM 785 N N . LYS A 1 96 ? 17.381 6.220 -14.032 1.00 98.44 96 LYS A N 1
ATOM 786 C CA . LYS A 1 96 ? 17.222 4.760 -13.884 1.00 98.44 96 LYS A CA 1
ATOM 787 C C . LYS A 1 96 ? 16.263 4.185 -14.929 1.00 98.44 96 LYS A C 1
ATOM 789 O O . LYS A 1 96 ? 16.586 3.173 -15.543 1.00 98.44 96 LYS A O 1
ATOM 794 N N . GLY A 1 97 ? 15.141 4.861 -15.177 1.00 98.31 97 GLY A N 1
ATOM 795 C CA . GLY A 1 97 ? 14.177 4.483 -16.210 1.00 98.31 97 GLY A CA 1
ATOM 796 C C . GLY A 1 97 ? 14.800 4.410 -17.602 1.00 98.31 97 GLY A C 1
ATOM 797 O O . GLY A 1 97 ? 14.594 3.425 -18.300 1.00 98.31 97 GLY A O 1
ATOM 798 N N . ARG A 1 98 ? 15.651 5.371 -17.986 1.00 98.12 98 ARG A N 1
ATOM 799 C CA . ARG A 1 98 ? 16.305 5.372 -19.317 1.00 98.12 98 ARG A CA 1
ATOM 800 C C . ARG A 1 98 ? 17.246 4.178 -19.515 1.00 98.12 98 ARG A C 1
ATOM 802 O O . ARG A 1 98 ? 17.488 3.780 -20.644 1.00 98.12 98 ARG A O 1
ATOM 809 N N . GLY A 1 99 ? 17.758 3.588 -18.432 1.00 97.50 99 GLY A N 1
ATOM 810 C CA . GLY A 1 99 ? 18.595 2.385 -18.486 1.00 97.50 99 GLY A CA 1
ATOM 811 C C . GLY A 1 99 ? 17.827 1.068 -18.654 1.00 97.50 99 GLY A C 1
ATOM 812 O O . GLY A 1 99 ? 18.459 0.018 -18.740 1.00 97.50 99 GLY A O 1
ATOM 813 N N . VAL A 1 100 ? 16.490 1.099 -18.644 1.00 98.06 100 VAL A N 1
ATOM 814 C CA . VAL A 1 100 ? 15.637 -0.104 -18.661 1.00 98.06 100 VAL A CA 1
ATOM 815 C C . VAL A 1 100 ? 14.509 -0.003 -19.690 1.00 98.06 100 VAL A C 1
ATOM 817 O O . VAL A 1 100 ? 14.198 -0.983 -20.366 1.00 98.06 100 VAL A O 1
ATOM 820 N N . LEU A 1 101 ? 13.875 1.164 -19.781 1.00 98.00 101 LEU A N 1
ATOM 821 C CA . LEU A 1 101 ? 12.701 1.420 -20.605 1.00 98.00 101 LEU A CA 1
ATOM 822 C C . LEU A 1 101 ? 13.095 1.808 -22.029 1.00 98.00 101 LEU A C 1
ATOM 824 O O . LEU A 1 101 ? 14.100 2.487 -22.242 1.00 98.00 101 LEU A O 1
ATOM 828 N N . SER A 1 102 ? 12.248 1.452 -22.990 1.00 95.62 102 SER A N 1
ATOM 829 C CA . SER A 1 102 ? 12.355 1.898 -24.378 1.00 95.62 102 SER A CA 1
ATOM 830 C C . SER A 1 102 ? 12.091 3.405 -24.518 1.00 95.62 102 SER A C 1
ATOM 832 O O . SER A 1 102 ? 11.314 3.986 -23.756 1.00 95.62 102 SER A O 1
ATOM 834 N N . GLU A 1 103 ? 12.723 4.047 -25.507 1.00 96.88 103 GLU A N 1
ATOM 835 C CA . GLU A 1 103 ? 12.692 5.511 -25.690 1.00 96.88 103 GLU A CA 1
ATOM 836 C C . GLU A 1 103 ? 11.274 6.083 -25.801 1.00 96.88 103 GLU A C 1
ATOM 838 O O . GLU A 1 103 ? 10.959 7.114 -25.207 1.00 96.88 103 GLU A O 1
ATOM 843 N N . ASN A 1 104 ? 10.380 5.364 -26.483 1.00 96.94 104 ASN A N 1
ATOM 844 C CA . ASN A 1 104 ? 8.970 5.732 -26.639 1.00 96.94 104 ASN A CA 1
ATOM 845 C C . ASN A 1 104 ? 8.181 5.796 -25.317 1.00 96.94 104 ASN A C 1
ATOM 847 O O . ASN A 1 104 ? 7.043 6.261 -25.313 1.00 96.94 104 ASN A O 1
ATOM 851 N N . LYS A 1 105 ? 8.748 5.321 -24.201 1.00 97.69 105 LYS A N 1
ATOM 852 C CA . LYS A 1 105 ? 8.129 5.359 -22.870 1.00 97.69 105 LYS A CA 1
ATOM 853 C C . LYS A 1 105 ? 8.705 6.441 -21.958 1.00 97.69 105 LYS A C 1
ATOM 855 O O . LYS A 1 105 ? 8.131 6.701 -20.900 1.00 97.69 105 LYS A O 1
ATOM 860 N N . TRP A 1 106 ? 9.814 7.079 -22.339 1.00 98.44 106 TRP A N 1
ATOM 861 C CA . TRP A 1 106 ? 10.544 8.002 -21.464 1.00 98.44 106 TRP A CA 1
ATOM 862 C C . TRP A 1 106 ? 9.734 9.241 -21.087 1.00 98.44 106 TRP A C 1
ATOM 864 O O . TRP A 1 106 ? 9.723 9.615 -19.921 1.00 98.44 106 TRP A O 1
ATOM 874 N N . GLU A 1 107 ? 9.005 9.839 -22.030 1.00 98.44 107 GLU A N 1
ATOM 875 C CA . GLU A 1 107 ? 8.193 11.031 -21.751 1.00 98.44 107 GLU A CA 1
ATOM 876 C C . GLU A 1 107 ? 7.122 10.749 -20.686 1.00 98.44 107 GLU A C 1
ATOM 878 O O . GLU A 1 107 ? 6.964 11.502 -19.720 1.00 98.44 107 GLU A O 1
ATOM 883 N N . TYR A 1 108 ? 6.408 9.627 -20.824 1.00 98.44 108 TYR A N 1
ATOM 884 C CA . TYR A 1 108 ? 5.386 9.251 -19.854 1.00 98.44 108 TYR A CA 1
ATOM 885 C C . TYR A 1 108 ? 5.999 8.863 -18.505 1.00 98.44 108 TYR A C 1
ATOM 887 O O . TYR A 1 108 ? 5.480 9.269 -17.464 1.00 98.44 108 TYR A O 1
ATOM 895 N N . TRP A 1 109 ? 7.132 8.150 -18.509 1.00 98.62 109 TRP A N 1
ATOM 896 C CA . TRP A 1 109 ? 7.890 7.848 -17.293 1.00 98.62 109 TRP A CA 1
ATOM 897 C C . TRP A 1 109 ? 8.262 9.126 -16.534 1.00 98.62 109 TRP A C 1
ATOM 899 O O . TRP A 1 109 ? 7.935 9.271 -15.356 1.00 98.62 109 TRP A O 1
ATOM 909 N N . ASP A 1 110 ? 8.856 10.100 -17.222 1.00 98.56 110 ASP A N 1
ATOM 910 C CA . ASP A 1 110 ? 9.294 11.360 -16.625 1.00 98.56 110 ASP A CA 1
ATOM 911 C C . ASP A 1 110 ? 8.143 12.154 -16.008 1.00 98.56 110 ASP A C 1
ATOM 913 O O . ASP A 1 110 ? 8.317 12.782 -14.959 1.00 98.56 110 ASP A O 1
ATOM 917 N N . LYS A 1 111 ? 6.966 12.097 -16.640 1.00 98.44 111 LYS A N 1
ATOM 918 C CA . LYS A 1 111 ? 5.738 12.716 -16.137 1.00 98.44 111 LYS A CA 1
ATOM 919 C C . LYS A 1 111 ? 5.253 12.057 -14.848 1.00 98.44 111 LYS A C 1
ATOM 921 O O . LYS A 1 111 ? 4.818 12.763 -13.938 1.00 98.44 111 LYS A O 1
ATOM 926 N N . ILE A 1 112 ? 5.279 10.725 -14.765 1.00 98.12 112 ILE A N 1
ATOM 927 C CA . ILE A 1 112 ? 4.696 10.015 -13.619 1.00 98.12 112 ILE A CA 1
ATOM 928 C C . ILE A 1 112 ? 5.636 9.912 -12.418 1.00 98.12 112 ILE A C 1
ATOM 930 O O . ILE A 1 112 ? 5.138 9.847 -11.299 1.00 98.12 112 ILE A O 1
ATOM 934 N N . VAL A 1 113 ? 6.958 9.927 -12.616 1.00 98.62 113 VAL A N 1
ATOM 935 C CA . VAL A 1 113 ? 7.952 9.772 -11.539 1.00 98.62 113 VAL A CA 1
ATOM 936 C C . VAL A 1 113 ? 7.711 10.719 -10.351 1.00 98.62 113 VAL A C 1
ATOM 938 O O . VAL A 1 113 ? 7.552 10.212 -9.241 1.00 98.62 113 VAL A O 1
ATOM 941 N N . PRO A 1 114 ? 7.613 12.054 -10.518 1.00 98.25 114 PRO A N 1
ATOM 942 C CA . PRO A 1 114 ? 7.369 12.949 -9.383 1.00 98.25 114 PRO A CA 1
ATOM 943 C C . PRO A 1 114 ? 5.990 12.735 -8.742 1.00 98.25 114 PRO A C 1
ATOM 945 O O . PRO A 1 114 ? 5.836 12.926 -7.539 1.00 98.25 114 PRO A O 1
ATOM 948 N N . ILE A 1 115 ? 4.990 12.314 -9.526 1.00 97.88 115 ILE A N 1
ATOM 949 C CA . ILE A 1 115 ? 3.640 12.021 -9.024 1.00 97.88 115 ILE A CA 1
ATOM 950 C C . ILE A 1 115 ? 3.672 10.780 -8.129 1.00 97.88 115 ILE A C 1
ATOM 952 O O . ILE A 1 115 ? 3.071 10.790 -7.062 1.00 97.88 115 ILE A O 1
ATOM 956 N N . ARG A 1 116 ? 4.374 9.730 -8.569 1.00 97.62 116 ARG A N 1
ATOM 957 C CA . ARG A 1 116 ? 4.561 8.475 -7.834 1.00 97.62 116 ARG A CA 1
ATOM 958 C C . ARG A 1 116 ? 5.379 8.674 -6.563 1.00 97.62 116 ARG A C 1
ATOM 960 O O . ARG A 1 116 ? 4.978 8.245 -5.494 1.00 97.62 116 ARG A O 1
ATOM 967 N N . LEU A 1 117 ? 6.472 9.432 -6.640 1.00 98.06 117 LEU A N 1
ATOM 968 C CA . LEU A 1 117 ? 7.224 9.821 -5.444 1.00 98.06 117 LEU A CA 1
ATOM 969 C C . LEU A 1 117 ? 6.345 10.605 -4.454 1.00 98.06 117 LEU A C 1
ATOM 971 O O . LEU A 1 117 ? 6.454 10.417 -3.252 1.00 98.06 117 LEU A O 1
ATOM 975 N N . GLY A 1 118 ? 5.438 11.456 -4.932 1.00 96.38 118 GLY A N 1
ATOM 976 C CA . GLY A 1 118 ? 4.535 12.219 -4.067 1.00 96.38 118 GLY A CA 1
ATOM 977 C C . GLY A 1 118 ? 3.317 11.461 -3.530 1.00 96.38 118 GLY A C 1
ATOM 978 O O . GLY A 1 118 ? 2.515 12.081 -2.827 1.00 96.38 118 GLY A O 1
ATOM 979 N N . ASP A 1 119 ? 3.132 10.186 -3.883 1.00 94.25 119 ASP A N 1
ATOM 980 C CA . ASP A 1 119 ? 1.945 9.410 -3.518 1.00 94.25 119 ASP A CA 1
ATOM 981 C C . ASP A 1 119 ? 2.113 8.590 -2.224 1.00 94.25 119 ASP A C 1
ATOM 983 O O . ASP A 1 119 ? 3.089 8.735 -1.491 1.00 94.25 119 ASP A O 1
ATOM 987 N N . LEU A 1 120 ? 1.118 7.746 -1.924 1.00 91.19 120 LEU A N 1
ATOM 988 C CA . LEU A 1 120 ? 1.051 6.915 -0.717 1.00 91.19 120 LEU A CA 1
ATOM 989 C C . LEU A 1 120 ? 2.259 5.979 -0.529 1.00 91.19 120 LEU A C 1
ATOM 991 O O . LEU A 1 120 ? 2.592 5.653 0.608 1.00 91.19 120 LEU A O 1
ATOM 995 N N . TYR A 1 121 ? 2.876 5.511 -1.614 1.00 93.00 121 TYR A N 1
ATOM 996 C CA . TYR A 1 121 ? 3.961 4.528 -1.583 1.00 93.00 121 TYR A CA 1
ATOM 997 C C . TYR A 1 121 ? 5.344 5.154 -1.779 1.00 93.00 121 TYR A C 1
ATOM 999 O O . TYR A 1 121 ? 6.337 4.423 -1.834 1.00 93.00 121 TYR A O 1
ATOM 1007 N N . HIS A 1 122 ? 5.421 6.486 -1.875 1.00 95.88 122 HIS A N 1
ATOM 1008 C CA . HIS A 1 122 ? 6.673 7.237 -2.010 1.00 95.88 122 HIS A CA 1
ATOM 1009 C C . HIS A 1 122 ? 7.570 6.715 -3.150 1.00 95.88 122 HIS A C 1
ATOM 1011 O O . HIS A 1 122 ? 8.799 6.702 -3.054 1.00 95.88 122 HIS A O 1
ATOM 1017 N N . GLY A 1 123 ? 6.952 6.267 -4.249 1.00 96.50 123 GLY A N 1
ATOM 1018 C CA . GLY A 1 123 ? 7.633 5.767 -5.445 1.00 96.50 123 GLY A CA 1
ATOM 1019 C C . GLY A 1 123 ? 8.282 4.385 -5.314 1.00 96.50 123 GLY A C 1
ATOM 1020 O O . GLY A 1 123 ? 9.098 4.023 -6.165 1.00 96.50 123 GLY A O 1
ATOM 1021 N N . MET A 1 124 ? 7.944 3.591 -4.292 1.00 97.00 124 MET A N 1
ATOM 1022 C CA . MET A 1 124 ? 8.404 2.199 -4.141 1.00 97.00 124 MET A CA 1
ATOM 1023 C C . MET A 1 124 ? 8.165 1.365 -5.413 1.00 97.00 124 MET A C 1
ATOM 1025 O O . MET A 1 124 ? 9.025 0.595 -5.860 1.00 97.00 124 MET A O 1
ATOM 1029 N N . GLU A 1 125 ? 7.009 1.564 -6.038 1.00 96.94 125 GLU A N 1
ATOM 1030 C CA . GLU A 1 125 ? 6.580 0.887 -7.252 1.00 96.94 125 GLU A CA 1
ATOM 1031 C C . GLU A 1 125 ? 7.442 1.228 -8.472 1.00 96.94 125 GLU A C 1
ATOM 1033 O O . GLU A 1 125 ? 7.523 0.406 -9.383 1.00 96.94 125 GLU A O 1
ATOM 1038 N N . LEU A 1 126 ? 8.142 2.374 -8.487 1.00 98.38 126 LEU A N 1
ATOM 1039 C CA . LEU A 1 126 ? 9.057 2.734 -9.577 1.00 98.38 126 LEU A CA 1
ATOM 1040 C C . LEU A 1 126 ? 10.175 1.694 -9.691 1.00 98.38 126 LEU A C 1
ATOM 1042 O O . LEU A 1 126 ? 10.417 1.151 -10.768 1.00 98.38 126 LEU A O 1
ATOM 1046 N N . GLY A 1 127 ? 10.812 1.360 -8.566 1.00 98.25 127 GLY A N 1
ATOM 1047 C CA . GLY A 1 127 ? 11.859 0.338 -8.513 1.00 98.25 127 GLY A CA 1
ATOM 1048 C C . GLY A 1 127 ? 11.331 -1.046 -8.834 1.00 98.25 127 GLY A C 1
ATOM 1049 O O . GLY A 1 127 ? 11.899 -1.750 -9.669 1.00 98.25 127 GLY A O 1
ATOM 1050 N N . CYS A 1 128 ? 10.203 -1.403 -8.222 1.00 98.31 128 CYS A N 1
ATOM 1051 C CA . CYS A 1 128 ? 9.578 -2.701 -8.438 1.00 98.31 128 CYS A CA 1
ATOM 1052 C C . CYS A 1 128 ? 9.198 -2.929 -9.905 1.00 98.31 128 CYS A C 1
ATOM 1054 O O . CYS A 1 128 ? 9.427 -4.017 -10.435 1.00 98.31 128 CYS A O 1
ATOM 1056 N N . CYS A 1 129 ? 8.665 -1.897 -10.563 1.00 98.50 129 CYS A N 1
ATOM 1057 C CA . CYS A 1 129 ? 8.345 -1.913 -11.982 1.00 98.50 129 CYS A CA 1
ATOM 1058 C C . CYS A 1 129 ? 9.607 -2.090 -12.830 1.00 98.50 129 CYS A C 1
ATOM 1060 O O . CYS A 1 129 ? 9.656 -3.009 -13.645 1.00 98.50 129 CYS A O 1
ATOM 1062 N N . LEU A 1 130 ? 10.639 -1.256 -12.638 1.00 98.69 130 LEU A N 1
ATOM 1063 C CA . LEU A 1 130 ? 11.866 -1.338 -13.444 1.00 98.69 130 LEU A CA 1
ATOM 1064 C C . LEU A 1 130 ? 12.556 -2.700 -13.319 1.00 98.69 130 LEU A C 1
ATOM 1066 O O . LEU A 1 130 ? 13.029 -3.234 -14.317 1.00 98.69 130 LEU A O 1
ATOM 1070 N N . ASP A 1 131 ? 12.568 -3.288 -12.125 1.00 98.56 131 ASP A N 1
ATOM 1071 C CA . ASP A 1 131 ? 13.117 -4.624 -11.894 1.00 98.56 131 ASP A CA 1
ATOM 1072 C C . ASP A 1 131 ? 12.442 -5.700 -12.761 1.00 98.56 131 ASP A C 1
ATOM 1074 O O . ASP A 1 131 ? 13.120 -6.557 -13.330 1.00 98.56 131 ASP A O 1
ATOM 1078 N N . ILE A 1 132 ? 11.113 -5.647 -12.885 1.00 98.56 132 ILE A N 1
ATOM 1079 C CA . ILE A 1 132 ? 10.335 -6.597 -13.689 1.00 98.56 132 ILE A CA 1
ATOM 1080 C C . ILE A 1 132 ? 10.510 -6.299 -15.179 1.00 98.56 132 ILE A C 1
ATOM 1082 O O . ILE A 1 132 ? 10.815 -7.201 -15.959 1.00 98.56 132 ILE A O 1
ATOM 1086 N N . VAL A 1 133 ? 10.364 -5.032 -15.579 1.00 98.44 133 VAL A N 1
ATOM 1087 C CA . VAL A 1 133 ? 10.504 -4.612 -16.981 1.00 98.44 133 VAL A CA 1
ATOM 1088 C C . VAL A 1 133 ? 11.891 -4.970 -17.519 1.00 98.44 133 VAL A C 1
ATOM 1090 O O . VAL A 1 133 ? 12.004 -5.439 -18.647 1.00 98.44 133 VAL A O 1
ATOM 1093 N N . LYS A 1 134 ? 12.942 -4.851 -16.700 1.00 98.38 134 LYS A N 1
ATOM 1094 C CA . LYS A 1 134 ? 14.303 -5.256 -17.071 1.00 98.38 134 LYS A CA 1
ATOM 1095 C C . LYS A 1 134 ? 14.404 -6.743 -17.418 1.00 98.38 134 LYS A C 1
ATOM 1097 O O . LYS A 1 134 ? 15.083 -7.083 -18.383 1.00 98.38 134 LYS A O 1
ATOM 1102 N N . ILE A 1 135 ? 13.745 -7.621 -16.659 1.00 98.38 135 ILE A N 1
ATOM 1103 C CA . ILE A 1 135 ? 13.707 -9.064 -16.956 1.00 98.38 135 ILE A CA 1
ATOM 1104 C C . ILE A 1 135 ? 12.992 -9.290 -18.291 1.00 98.38 135 ILE A C 1
ATOM 1106 O O . ILE A 1 135 ? 13.524 -9.957 -19.177 1.00 98.38 135 ILE A O 1
ATOM 1110 N N . LEU A 1 136 ? 11.812 -8.687 -18.459 1.00 97.56 136 LEU A N 1
ATOM 1111 C CA . LEU A 1 136 ? 10.983 -8.873 -19.652 1.00 97.56 136 LEU A CA 1
ATOM 1112 C C . LEU A 1 136 ? 11.667 -8.365 -20.931 1.00 97.56 136 LEU A C 1
ATOM 1114 O O . LEU A 1 136 ? 11.638 -9.067 -21.944 1.00 97.56 136 LEU A O 1
ATOM 1118 N N . ASN A 1 137 ? 12.314 -7.196 -20.866 1.00 94.25 137 ASN A N 1
ATOM 1119 C CA . ASN A 1 137 ? 13.007 -6.567 -21.996 1.00 94.25 137 ASN A CA 1
ATOM 1120 C C . ASN A 1 137 ? 14.296 -7.309 -22.387 1.00 94.25 137 ASN A C 1
ATOM 1122 O O . ASN A 1 137 ? 14.700 -7.261 -23.544 1.00 94.25 137 ASN A O 1
ATOM 1126 N N . ASN A 1 138 ? 14.914 -8.046 -21.459 1.00 95.06 138 ASN A N 1
ATOM 1127 C CA . ASN A 1 138 ? 16.085 -8.886 -21.729 1.00 95.06 138 ASN A CA 1
ATOM 1128 C C . ASN A 1 138 ? 15.712 -10.315 -22.165 1.00 95.06 138 ASN A C 1
ATOM 1130 O O . ASN A 1 138 ? 16.523 -11.230 -22.033 1.00 95.06 138 ASN A O 1
ATOM 1134 N N . ASN A 1 139 ? 14.489 -10.522 -22.669 1.00 94.00 139 ASN A N 1
ATOM 1135 C CA . ASN A 1 139 ? 13.946 -11.832 -23.049 1.00 94.00 139 ASN A CA 1
ATOM 1136 C C . ASN A 1 139 ? 13.936 -12.870 -21.908 1.00 94.00 139 ASN A C 1
ATOM 1138 O O . ASN A 1 139 ? 13.939 -14.074 -22.163 1.00 94.00 139 ASN A O 1
ATOM 1142 N N . GLY A 1 140 ? 13.884 -12.418 -20.651 1.00 96.12 140 GLY A N 1
ATOM 1143 C CA . GLY A 1 140 ? 13.689 -13.285 -19.491 1.00 96.12 140 GLY A CA 1
ATOM 1144 C C . GLY A 1 140 ? 12.321 -13.975 -19.508 1.00 96.12 140 GLY A C 1
ATOM 1145 O O . GLY A 1 140 ? 11.382 -13.550 -20.200 1.00 96.12 140 GLY A O 1
ATOM 1146 N N . SER A 1 141 ? 12.194 -15.062 -18.748 1.00 97.88 141 SER A N 1
ATOM 1147 C CA . SER A 1 141 ? 10.948 -15.832 -18.691 1.00 97.88 141 SER A CA 1
ATOM 1148 C C . SER A 1 141 ? 9.903 -15.166 -17.791 1.00 97.88 141 SER A C 1
ATOM 1150 O O . SER A 1 141 ? 10.230 -14.430 -16.856 1.00 97.88 141 SER A O 1
ATOM 1152 N N . LEU A 1 142 ? 8.622 -15.460 -18.040 1.00 98.00 142 LEU A N 1
ATOM 1153 C CA . LEU A 1 142 ? 7.538 -14.988 -17.172 1.00 98.00 142 LEU A CA 1
ATOM 1154 C C . LEU A 1 142 ? 7.666 -15.545 -15.747 1.00 98.00 142 LEU A C 1
ATOM 1156 O O . LEU A 1 142 ? 7.328 -14.850 -14.797 1.00 98.00 142 LEU A O 1
ATOM 1160 N N . ASP A 1 143 ? 8.215 -16.752 -15.582 1.00 98.25 143 ASP A N 1
ATOM 1161 C CA . ASP A 1 143 ? 8.500 -17.336 -14.266 1.00 98.25 143 ASP A CA 1
ATOM 1162 C C . ASP A 1 143 ? 9.564 -16.565 -13.488 1.00 98.25 143 ASP A C 1
ATOM 1164 O O . ASP A 1 143 ? 9.469 -16.422 -12.269 1.00 98.25 143 ASP A O 1
ATOM 1168 N N . GLU A 1 144 ? 10.595 -16.065 -14.171 1.00 98.25 144 GLU A N 1
ATOM 1169 C CA . GLU A 1 144 ? 11.613 -15.229 -13.540 1.00 98.25 144 GLU A CA 1
ATOM 1170 C C . GLU A 1 144 ? 11.016 -13.900 -13.069 1.00 98.25 144 GLU A C 1
ATOM 1172 O O . GLU A 1 144 ? 11.196 -13.514 -11.911 1.00 98.25 144 GLU A O 1
ATOM 1177 N N . ALA A 1 145 ? 10.228 -13.253 -13.930 1.00 98.19 145 ALA A N 1
ATOM 1178 C CA . ALA A 1 145 ? 9.498 -12.038 -13.586 1.00 98.19 145 ALA A CA 1
ATOM 1179 C C . ALA A 1 145 ? 8.474 -12.274 -12.455 1.00 98.19 145 ALA A C 1
ATOM 1181 O O . ALA A 1 145 ? 8.331 -11.434 -11.563 1.00 98.19 145 ALA A O 1
ATOM 1182 N N . LYS A 1 146 ? 7.805 -13.435 -12.439 1.00 98.12 146 LYS A N 1
ATOM 1183 C CA . LYS A 1 146 ? 6.846 -13.829 -11.398 1.00 98.12 146 LYS A CA 1
ATOM 1184 C C . LYS A 1 146 ? 7.530 -13.987 -10.043 1.00 98.12 146 LYS A C 1
ATOM 1186 O O . LYS A 1 146 ? 7.122 -13.350 -9.076 1.00 98.12 146 LYS A O 1
ATOM 1191 N N . ARG A 1 147 ? 8.639 -14.733 -9.985 1.00 98.19 147 ARG A N 1
ATOM 1192 C CA . ARG A 1 147 ? 9.439 -14.837 -8.752 1.00 98.19 147 ARG A CA 1
ATOM 1193 C C . ARG A 1 147 ? 9.893 -13.465 -8.266 1.00 98.19 147 ARG A C 1
ATOM 1195 O O . ARG A 1 147 ? 9.941 -13.218 -7.064 1.00 98.19 147 ARG A O 1
ATOM 1202 N N . LYS A 1 148 ? 10.227 -12.555 -9.188 1.00 98.38 148 LYS A N 1
ATOM 1203 C CA . LYS A 1 148 ? 10.644 -11.200 -8.828 1.00 98.38 148 LYS A CA 1
ATOM 1204 C C . LYS A 1 148 ? 9.520 -10.406 -8.160 1.00 98.38 148 LYS A C 1
ATOM 1206 O O . LYS A 1 148 ? 9.794 -9.799 -7.129 1.00 98.38 148 LYS A O 1
ATOM 1211 N N . ILE A 1 149 ? 8.293 -10.425 -8.692 1.00 97.56 149 ILE A N 1
ATOM 1212 C CA . ILE A 1 149 ? 7.163 -9.707 -8.074 1.00 97.56 149 ILE A CA 1
ATOM 1213 C C . ILE A 1 149 ? 6.693 -10.364 -6.765 1.00 97.56 149 ILE A C 1
ATOM 1215 O O . ILE A 1 149 ? 6.349 -9.655 -5.824 1.00 97.56 149 ILE A O 1
ATOM 1219 N N . GLU A 1 150 ? 6.743 -11.695 -6.656 1.00 97.00 150 GLU A N 1
ATOM 1220 C CA . GLU A 1 150 ? 6.406 -12.419 -5.418 1.00 97.00 150 GLU A CA 1
ATOM 1221 C C . GLU A 1 150 ? 7.386 -12.075 -4.286 1.00 97.00 150 GLU A C 1
ATOM 1223 O O . GLU A 1 150 ? 6.974 -11.775 -3.167 1.00 97.00 150 GLU A O 1
ATOM 1228 N N . ASN A 1 151 ? 8.682 -11.988 -4.601 1.00 97.75 151 ASN A N 1
ATOM 1229 C CA . ASN A 1 151 ? 9.722 -11.611 -3.640 1.00 97.75 151 ASN A CA 1
ATOM 1230 C C . ASN A 1 151 ? 9.687 -10.131 -3.222 1.00 97.75 151 ASN A C 1
ATOM 1232 O O . ASN A 1 151 ? 10.402 -9.742 -2.298 1.00 97.75 151 ASN A O 1
ATOM 1236 N N . GLN A 1 152 ? 8.882 -9.292 -3.881 1.00 96.44 152 GLN A N 1
ATOM 1237 C CA . GLN A 1 152 ? 8.671 -7.901 -3.469 1.00 96.44 152 GLN A CA 1
ATOM 1238 C C . GLN A 1 152 ? 7.646 -7.773 -2.322 1.00 96.44 152 GLN A C 1
ATOM 1240 O O . GLN A 1 152 ? 7.524 -6.688 -1.762 1.00 96.44 152 GLN A O 1
ATOM 1245 N N . ASN A 1 153 ? 6.970 -8.864 -1.921 1.00 94.62 153 ASN A N 1
ATOM 1246 C CA . ASN A 1 153 ? 6.073 -8.935 -0.753 1.00 94.62 153 ASN A CA 1
ATOM 1247 C C . ASN A 1 153 ? 4.946 -7.887 -0.757 1.00 94.62 153 ASN A C 1
ATOM 1249 O O . ASN A 1 153 ? 4.678 -7.209 0.236 1.00 94.62 153 ASN A O 1
ATOM 1253 N N . HIS A 1 154 ? 4.282 -7.744 -1.901 1.00 95.44 154 HIS A N 1
ATOM 1254 C CA . HIS A 1 154 ? 3.223 -6.758 -2.081 1.00 95.44 154 HIS A CA 1
ATOM 1255 C C . HIS A 1 154 ? 1.927 -7.106 -1.343 1.00 95.44 154 HIS A C 1
ATOM 1257 O O . HIS A 1 154 ? 1.489 -8.254 -1.310 1.00 95.44 154 HIS A O 1
ATOM 1263 N N . SER A 1 155 ? 1.240 -6.070 -0.860 1.00 93.81 155 SER A N 1
ATOM 1264 C CA . SER A 1 155 ? -0.206 -6.137 -0.611 1.00 93.81 155 SER A CA 1
ATOM 1265 C C . SER A 1 155 ? -0.971 -6.274 -1.936 1.00 93.81 155 SER A C 1
ATOM 1267 O O . SER A 1 155 ? -0.449 -5.919 -2.992 1.00 93.81 155 SER A O 1
ATOM 1269 N N . GLY A 1 156 ? -2.244 -6.683 -1.906 1.00 94.00 156 GLY A N 1
ATOM 1270 C CA . GLY A 1 156 ? -3.063 -6.745 -3.128 1.00 94.00 156 GLY A CA 1
ATOM 1271 C C . GLY A 1 156 ? -3.138 -5.410 -3.890 1.00 94.00 156 GLY A C 1
ATOM 1272 O O . GLY A 1 156 ? -3.081 -5.390 -5.120 1.00 94.00 156 GLY A O 1
ATOM 1273 N N . MET A 1 157 ? -3.182 -4.285 -3.168 1.00 94.00 157 MET A N 1
ATOM 1274 C CA . MET A 1 157 ? -3.219 -2.943 -3.763 1.00 94.00 157 MET A CA 1
ATOM 1275 C C . MET A 1 157 ? -1.889 -2.568 -4.424 1.00 94.00 157 MET A C 1
ATOM 1277 O O . MET A 1 157 ? -1.874 -2.163 -5.588 1.00 94.00 157 MET A O 1
ATOM 1281 N N . SER A 1 158 ? -0.766 -2.749 -3.718 1.00 95.62 158 SER A N 1
ATOM 1282 C CA . SER A 1 158 ? 0.558 -2.429 -4.269 1.00 95.62 158 SER A CA 1
ATOM 1283 C C . SER A 1 158 ? 0.939 -3.367 -5.421 1.00 95.62 158 SER A C 1
ATOM 1285 O O . SER A 1 158 ? 1.485 -2.914 -6.426 1.00 95.62 158 SER A O 1
ATOM 1287 N N . PHE A 1 159 ? 0.544 -4.642 -5.351 1.00 97.38 159 PHE A N 1
ATOM 1288 C CA . PHE A 1 159 ? 0.685 -5.604 -6.446 1.00 97.38 159 PHE A CA 1
ATOM 1289 C C . PHE A 1 159 ? -0.070 -5.137 -7.695 1.00 97.38 159 PHE A C 1
ATOM 1291 O O . PHE A 1 159 ? 0.475 -5.130 -8.802 1.00 97.38 159 PHE A O 1
ATOM 1298 N N . GLY A 1 160 ? -1.323 -4.703 -7.518 1.00 96.69 160 GLY A N 1
ATOM 1299 C CA . GLY A 1 160 ? -2.148 -4.160 -8.594 1.00 96.69 160 GLY A CA 1
ATOM 1300 C C . GLY A 1 160 ? -1.531 -2.924 -9.252 1.00 96.69 160 GLY A C 1
ATOM 1301 O O . GLY A 1 160 ? -1.560 -2.814 -10.484 1.00 96.69 160 GLY A O 1
ATOM 1302 N N . LEU A 1 161 ? -0.935 -2.032 -8.454 1.00 96.69 161 LEU A N 1
ATOM 1303 C CA . LEU A 1 161 ? -0.247 -0.835 -8.938 1.00 96.69 161 LEU A CA 1
ATOM 1304 C C . LEU A 1 161 ? 0.992 -1.190 -9.771 1.00 96.69 161 LEU A C 1
ATOM 1306 O O . LEU A 1 161 ? 1.087 -0.757 -10.920 1.00 96.69 161 LEU A O 1
ATOM 1310 N N . VAL A 1 162 ? 1.886 -2.038 -9.248 1.00 98.00 162 VAL A N 1
ATOM 1311 C CA . VAL A 1 162 ? 3.089 -2.483 -9.977 1.00 98.00 162 VAL A CA 1
ATOM 1312 C C . VAL A 1 162 ? 2.708 -3.190 -11.278 1.00 98.00 162 VAL A C 1
ATOM 1314 O O . VAL A 1 162 ? 3.259 -2.86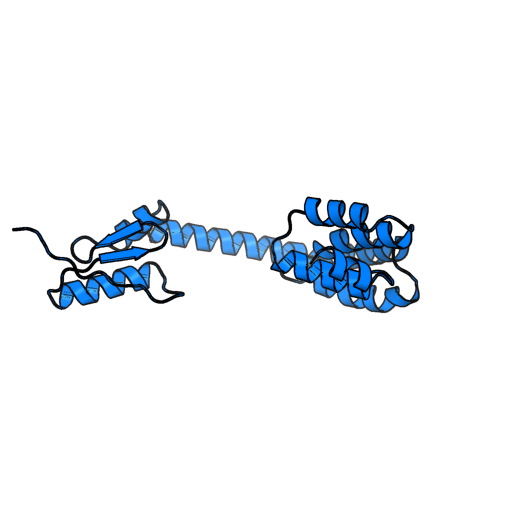9 -12.326 1.00 98.00 162 VAL A O 1
ATOM 1317 N N . CYS A 1 163 ? 1.710 -4.081 -11.256 1.00 98.12 163 CYS A N 1
ATOM 1318 C CA . CYS A 1 163 ? 1.198 -4.727 -12.470 1.00 98.12 163 CYS A CA 1
ATOM 1319 C C . CYS A 1 163 ? 0.719 -3.710 -13.515 1.00 98.12 163 CYS A C 1
ATOM 1321 O O . CYS A 1 163 ? 0.991 -3.863 -14.705 1.00 98.12 163 CYS A O 1
ATOM 1323 N N . SER A 1 164 ? 0.007 -2.668 -13.080 1.00 97.38 164 SER A N 1
ATOM 1324 C CA . SER A 1 164 ? -0.495 -1.625 -13.981 1.00 97.38 164 SER A CA 1
ATOM 1325 C C . SER A 1 164 ? 0.649 -0.834 -14.615 1.00 97.38 164 SER A C 1
ATOM 1327 O O . SER A 1 164 ? 0.597 -0.538 -15.805 1.00 97.38 164 SER A O 1
ATOM 1329 N N . MET A 1 165 ? 1.713 -0.558 -13.857 1.00 97.94 165 MET A N 1
ATOM 1330 C CA . MET A 1 165 ? 2.914 0.080 -14.394 1.00 97.94 165 MET A CA 1
ATOM 1331 C C . MET A 1 165 ? 3.671 -0.832 -15.361 1.00 97.94 165 MET A C 1
ATOM 1333 O O . MET A 1 165 ? 4.024 -0.394 -16.450 1.00 97.94 165 MET A O 1
ATOM 1337 N N . VAL A 1 166 ? 3.868 -2.110 -15.027 1.00 98.31 166 VAL A N 1
ATOM 1338 C CA . VAL A 1 166 ? 4.545 -3.065 -15.922 1.00 98.31 166 VAL A CA 1
ATOM 1339 C C . VAL A 1 166 ? 3.796 -3.209 -17.249 1.00 98.31 166 VAL A C 1
ATOM 1341 O O . VAL A 1 166 ? 4.432 -3.259 -18.300 1.00 98.31 166 VAL A O 1
ATOM 1344 N N . ARG A 1 167 ? 2.456 -3.208 -17.222 1.00 97.50 167 ARG A N 1
ATOM 1345 C CA . ARG A 1 167 ? 1.620 -3.187 -18.432 1.00 97.50 167 ARG A CA 1
ATOM 1346 C C . ARG A 1 167 ? 1.907 -1.982 -19.326 1.00 97.50 167 ARG A C 1
ATOM 1348 O O . ARG A 1 167 ? 1.901 -2.120 -20.542 1.00 97.50 167 ARG A O 1
ATOM 1355 N N . GLU A 1 168 ? 2.123 -0.819 -18.725 1.00 97.88 168 GLU A N 1
ATOM 1356 C CA . GLU A 1 168 ? 2.362 0.420 -19.460 1.00 97.88 168 GLU A CA 1
ATOM 1357 C C . GLU A 1 168 ? 3.800 0.517 -19.985 1.00 97.88 168 GLU A C 1
ATOM 1359 O O . GLU A 1 168 ? 4.032 1.001 -21.092 1.00 97.88 168 GLU A O 1
ATOM 1364 N N . PHE A 1 169 ? 4.773 0.039 -19.208 1.00 98.00 169 PHE A N 1
ATOM 1365 C CA . PHE A 1 169 ? 6.198 0.267 -19.457 1.00 98.00 169 PHE A CA 1
ATOM 1366 C C . PHE A 1 169 ? 6.945 -0.915 -20.096 1.00 98.00 169 PHE A C 1
ATOM 1368 O O . PHE A 1 169 ? 8.131 -0.780 -20.390 1.00 98.00 169 PHE A O 1
ATOM 1375 N N . SER A 1 170 ? 6.280 -2.047 -20.351 1.00 96.69 170 SER A N 1
ATOM 1376 C CA . SER A 1 170 ? 6.842 -3.177 -21.104 1.00 96.69 170 SER A CA 1
ATOM 1377 C C . SER A 1 170 ? 5.879 -3.667 -22.179 1.00 96.69 170 SER A C 1
ATOM 1379 O O . SER A 1 170 ? 4.695 -3.869 -21.913 1.00 96.69 170 SER A O 1
ATOM 1381 N N . ASP A 1 171 ? 6.401 -3.963 -23.370 1.00 96.00 171 ASP A N 1
ATOM 1382 C CA . ASP A 1 171 ? 5.618 -4.537 -24.475 1.00 96.00 171 ASP A CA 1
ATOM 1383 C C . ASP A 1 171 ? 5.044 -5.920 -24.119 1.00 96.00 171 ASP A C 1
ATOM 1385 O O . ASP A 1 171 ? 3.940 -6.280 -24.529 1.00 96.00 171 ASP A O 1
ATOM 1389 N N . ARG A 1 172 ? 5.756 -6.674 -23.271 1.00 97.19 172 ARG A N 1
ATOM 1390 C CA . ARG A 1 172 ? 5.307 -7.960 -22.709 1.00 97.19 172 ARG A CA 1
ATOM 1391 C C . ARG A 1 172 ? 4.512 -7.800 -21.412 1.00 97.19 172 ARG A C 1
ATOM 1393 O O . ARG A 1 172 ? 4.181 -8.782 -20.751 1.00 97.19 172 ARG A O 1
ATOM 1400 N N . GLY A 1 173 ? 4.178 -6.570 -21.026 1.00 97.12 173 GLY A N 1
ATOM 1401 C CA . GLY A 1 173 ? 3.516 -6.287 -19.760 1.00 97.12 173 GLY A CA 1
ATOM 1402 C C . GLY A 1 173 ? 2.121 -6.911 -19.652 1.00 97.12 173 GLY A C 1
ATOM 1403 O O . GLY A 1 173 ? 1.765 -7.430 -18.599 1.00 97.12 173 GLY A O 1
ATOM 1404 N N . ASN A 1 174 ? 1.340 -6.937 -20.739 1.00 97.75 174 ASN A N 1
ATOM 1405 C CA . ASN A 1 174 ? 0.031 -7.610 -20.746 1.00 97.75 174 ASN A CA 1
ATOM 1406 C C . ASN A 1 174 ? 0.149 -9.129 -20.566 1.00 97.75 174 ASN A C 1
ATOM 1408 O O . ASN A 1 174 ? -0.598 -9.708 -19.780 1.00 97.75 174 ASN A O 1
ATOM 1412 N N . GLU A 1 175 ? 1.098 -9.753 -21.267 1.00 97.94 175 GLU A N 1
ATOM 1413 C CA . GLU A 1 175 ? 1.409 -11.182 -21.145 1.00 97.94 175 GLU A CA 1
ATOM 1414 C C . GLU A 1 175 ? 1.772 -11.523 -19.693 1.00 97.94 175 GLU A C 1
ATOM 1416 O O . GLU A 1 175 ? 1.173 -12.412 -19.090 1.00 97.94 175 GLU A O 1
ATOM 1421 N N . PHE A 1 176 ? 2.683 -10.746 -19.100 1.00 98.31 176 PHE A N 1
ATOM 1422 C CA . PHE A 1 176 ? 3.103 -10.922 -17.715 1.00 98.31 176 PHE A CA 1
ATOM 1423 C C . PHE A 1 176 ? 1.950 -10.774 -16.718 1.00 98.31 176 PHE A C 1
ATOM 1425 O O . PHE A 1 176 ? 1.768 -11.637 -15.864 1.00 98.31 176 PHE A O 1
ATOM 1432 N N . VAL A 1 177 ? 1.145 -9.711 -16.821 1.00 97.50 177 VAL A N 1
ATOM 1433 C CA . VAL A 1 177 ? 0.058 -9.464 -15.859 1.00 97.50 177 VAL A CA 1
ATOM 1434 C C . VAL A 1 177 ? -1.015 -10.552 -15.916 1.00 97.50 177 VAL A C 1
ATOM 1436 O O . VAL A 1 177 ? -1.564 -10.898 -14.873 1.00 97.50 177 VAL A O 1
ATOM 1439 N N . ASN A 1 178 ? -1.298 -11.108 -17.096 1.00 97.81 178 ASN A N 1
ATOM 1440 C CA . ASN A 1 178 ? -2.221 -12.237 -17.233 1.00 97.81 178 ASN A CA 1
ATOM 1441 C C . ASN A 1 178 ? -1.642 -13.544 -16.676 1.00 97.81 178 ASN A C 1
ATOM 1443 O O . ASN A 1 178 ? -2.400 -14.428 -16.310 1.00 97.81 178 ASN A O 1
ATOM 1447 N N . TYR A 1 179 ? -0.316 -13.681 -16.630 1.00 97.88 179 TYR A N 1
ATOM 1448 C CA . TYR A 1 179 ? 0.347 -14.872 -16.102 1.00 97.88 179 TYR A CA 1
ATOM 1449 C C . TYR A 1 179 ? 0.364 -14.927 -14.568 1.00 97.88 179 TYR A C 1
ATOM 1451 O O . TYR A 1 179 ? 0.348 -16.005 -13.975 1.00 97.88 179 TYR A O 1
ATOM 1459 N N . VAL A 1 180 ? 0.434 -13.766 -13.912 1.00 96.62 180 VAL A N 1
ATOM 1460 C CA . VAL A 1 180 ? 0.547 -13.665 -12.445 1.00 96.62 180 VAL A CA 1
ATOM 1461 C C . VAL A 1 180 ? -0.787 -13.430 -11.732 1.00 96.62 180 VAL A C 1
ATOM 1463 O O . VAL A 1 180 ? -0.798 -13.312 -10.507 1.00 96.62 180 VAL A O 1
ATOM 1466 N N . ARG A 1 181 ? -1.889 -13.326 -12.479 1.00 91.00 181 ARG A N 1
ATOM 1467 C CA . ARG A 1 181 ? -3.255 -13.166 -11.965 1.00 91.00 181 ARG A CA 1
ATOM 1468 C C . ARG A 1 181 ? -4.071 -14.413 -12.251 1.00 91.00 181 ARG A C 1
ATOM 1470 O O . ARG A 1 181 ? -4.856 -14.782 -11.355 1.00 91.00 181 ARG A O 1
#

Radius of gyration: 24.86 Å; chains: 1; bounding box: 51×36×64 Å

Secondary structure (DSSP, 8-state):
-PPP-EE--PPTT--HHHHHHHHHHHHHTT--EEEEETTEEEETTT--HHHHHHHHHSS-HHHHHHHHHHHHHHHHHHHHHHHHHHHHHHHHHHHHHHTTS-GGGHHHHHHHHHHHHTSTTTTHHHHHHHHHHHHHHTT--HHHHHHHHHTTT--HHHHHHHHHHHHHH-TTHHHHHHH--

pLDDT: mean 96.43, std 3.84, range [57.56, 98.69]

Sequence (181 aa):
MVKEYKEINFVAGSTIEDAVRELLMYKNQGVLAFGEFNGAKLFSETVTLDGAYKEIIGKTKTEFDESQRKWKEDYEQKDKEFKKDIPSLSEEWKKKGRGVLSENKWEYWDKIVPIRLGDLYHGMELGCCLDIVKILNNNGSLDEAKRKIENQNHSGMSFGLVCSMVREFSDRGNEFVNYVR